Protein AF-A0A143QC10-F1 (afdb_monomer_lite)

Radius of gyration: 10.25 Å; chains: 1; bounding box: 20×19×29 Å

Secondary structure (DSSP, 8-state):
--TT-EEESSTT----EEEEEE-SSEEEEEE-GGGGGSTT---EEEEGGG-EE-

pLDDT: mean 90.91, std 6.28, range [69.38, 97.44]

Sequence (54 aa):
MQPGDHITLHPSATSTFEIVDLDDTHATVTPTGTDATAPGAYTFRIPRTHLTAT

Structure (mmCIF, N/CA/C/O backbone):
data_AF-A0A143QC10-F1
#
_entry.id   AF-A0A143QC10-F1
#
loop_
_atom_site.group_PDB
_atom_site.id
_atom_site.type_symbol
_atom_site.label_atom_id
_atom_site.label_alt_id
_atom_site.label_comp_id
_atom_site.label_asym_id
_atom_site.label_entity_id
_atom_site.label_seq_id
_atom_site.pdbx_PDB_ins_code
_atom_site.Cartn_x
_atom_site.Cartn_y
_atom_site.Cartn_z
_atom_site.occupancy
_atom_site.B_iso_or_equiv
_atom_site.auth_seq_id
_atom_site.auth_comp_id
_atom_site.auth_asym_id
_atom_site.auth_atom_id
_atom_site.pdbx_PDB_model_num
ATOM 1 N N . MET A 1 1 ? 2.139 -7.750 -6.536 1.00 87.31 1 MET A N 1
ATOM 2 C CA . MET A 1 1 ? 1.347 -6.514 -6.437 1.00 87.31 1 MET A CA 1
ATOM 3 C C . MET A 1 1 ? 0.005 -6.741 -7.089 1.00 87.31 1 MET A C 1
ATOM 5 O O . MET A 1 1 ? -0.102 -6.714 -8.313 1.00 87.31 1 MET A O 1
ATOM 9 N N . GLN A 1 2 ? -0.972 -7.006 -6.238 1.00 92.69 2 GLN A N 1
ATOM 10 C CA . GLN A 1 2 ? -2.391 -7.209 -6.507 1.00 92.69 2 GLN A CA 1
ATOM 11 C C . GLN A 1 2 ? -3.186 -6.653 -5.310 1.00 92.69 2 GLN A C 1
ATOM 13 O O . GLN A 1 2 ? -2.589 -6.435 -4.251 1.00 92.69 2 GLN A O 1
ATOM 18 N N . PRO A 1 3 ? -4.501 -6.419 -5.443 1.00 95.81 3 PRO A N 1
ATOM 19 C CA . PRO A 1 3 ? -5.337 -6.083 -4.296 1.00 95.81 3 PRO A CA 1
ATOM 20 C C . PRO A 1 3 ? -5.194 -7.105 -3.154 1.00 95.81 3 PRO A C 1
ATOM 22 O O . PRO A 1 3 ? -5.153 -8.310 -3.404 1.00 95.81 3 PRO A O 1
ATOM 25 N N . GLY A 1 4 ? -5.084 -6.617 -1.918 1.00 94.69 4 GLY A N 1
ATOM 26 C CA . GLY A 1 4 ? -4.788 -7.389 -0.706 1.00 94.69 4 GLY A CA 1
ATOM 27 C C . GLY A 1 4 ? -3.296 -7.491 -0.353 1.00 94.69 4 GLY A C 1
ATOM 28 O O . GLY A 1 4 ? -2.956 -7.847 0.778 1.00 94.69 4 GLY A O 1
ATOM 29 N N . ASP A 1 5 ? -2.386 -7.157 -1.277 1.00 94.81 5 ASP A N 1
ATOM 30 C CA . ASP A 1 5 ? -0.956 -7.103 -0.957 1.00 94.81 5 ASP A CA 1
ATOM 31 C C . ASP A 1 5 ? -0.663 -5.921 -0.019 1.00 94.81 5 ASP A C 1
ATOM 33 O O . ASP A 1 5 ? -1.181 -4.813 -0.200 1.00 94.81 5 ASP A O 1
ATOM 37 N N . HIS A 1 6 ? 0.233 -6.154 0.941 1.00 93.62 6 HIS A N 1
ATOM 38 C CA . HIS A 1 6 ? 0.806 -5.104 1.776 1.00 93.62 6 HIS A CA 1
ATOM 39 C C . HIS A 1 6 ? 2.058 -4.534 1.100 1.00 93.62 6 HIS A C 1
ATOM 41 O O . HIS A 1 6 ? 2.860 -5.276 0.532 1.00 93.62 6 HIS A O 1
ATOM 47 N N . ILE A 1 7 ? 2.200 -3.210 1.120 1.00 92.81 7 ILE A N 1
ATOM 48 C CA . ILE A 1 7 ? 3.286 -2.477 0.465 1.00 92.81 7 ILE A CA 1
ATOM 49 C C . ILE A 1 7 ? 3.768 -1.309 1.323 1.00 92.81 7 ILE A C 1
ATOM 51 O O . ILE A 1 7 ? 3.068 -0.814 2.208 1.00 92.81 7 ILE A O 1
ATOM 55 N N . THR A 1 8 ? 4.957 -0.813 0.997 1.00 91.38 8 THR A N 1
ATOM 56 C CA . THR A 1 8 ? 5.461 0.490 1.447 1.00 91.38 8 THR A CA 1
ATOM 57 C C . THR A 1 8 ? 5.561 1.428 0.245 1.00 91.38 8 THR A C 1
ATOM 59 O O . THR A 1 8 ? 5.702 0.992 -0.897 1.00 91.38 8 THR A O 1
ATOM 62 N N . LEU A 1 9 ? 5.470 2.738 0.475 1.00 86.06 9 LEU A N 1
ATOM 63 C CA . LEU A 1 9 ? 5.577 3.741 -0.601 1.00 86.06 9 LEU A CA 1
ATOM 64 C C . LEU A 1 9 ? 7.011 4.233 -0.832 1.00 86.06 9 LEU A C 1
ATOM 66 O O . LEU A 1 9 ? 7.278 5.013 -1.741 1.00 86.06 9 LEU A O 1
ATOM 70 N N . HIS A 1 10 ? 7.934 3.800 0.022 1.00 80.25 10 HIS A N 1
ATOM 71 C CA . HIS A 1 10 ? 9.359 4.063 -0.076 1.00 80.25 10 HIS A CA 1
ATOM 72 C C . HIS A 1 10 ? 10.092 3.013 0.772 1.00 80.25 10 HIS A C 1
ATOM 74 O O . HIS A 1 10 ? 9.598 2.686 1.850 1.00 80.25 10 HIS A O 1
ATOM 80 N N . PRO A 1 11 ? 11.279 2.528 0.377 1.00 73.19 11 PRO A N 1
ATOM 81 C CA . PRO A 1 11 ? 12.034 1.537 1.154 1.00 73.19 11 PRO A CA 1
ATOM 82 C C . PRO A 1 11 ? 12.450 2.009 2.558 1.00 73.19 11 PRO A C 1
ATOM 84 O O . PRO A 1 11 ? 12.824 1.193 3.393 1.00 73.19 11 PRO A O 1
ATOM 87 N N . SER A 1 12 ? 12.391 3.317 2.837 1.00 80.50 12 SER A N 1
ATOM 88 C CA . SER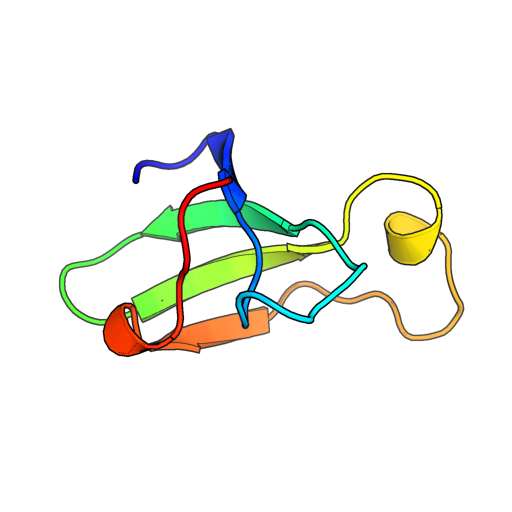 A 1 12 ? 12.593 3.873 4.186 1.00 80.50 12 SER A CA 1
ATOM 89 C C . SER A 1 12 ? 11.295 4.278 4.894 1.00 80.50 12 SER A C 1
ATOM 91 O O . SER A 1 12 ? 11.359 4.897 5.956 1.00 80.50 12 SER A O 1
ATOM 93 N N . ALA A 1 13 ? 10.128 4.030 4.294 1.00 81.12 13 ALA A N 1
ATOM 94 C CA . ALA A 1 13 ? 8.851 4.303 4.935 1.00 81.12 13 ALA A CA 1
ATOM 95 C C . ALA A 1 13 ? 8.574 3.231 5.991 1.00 81.12 13 ALA A C 1
ATOM 97 O O . ALA A 1 13 ? 8.713 2.039 5.738 1.00 81.12 13 ALA A O 1
ATOM 98 N N . THR A 1 14 ? 8.154 3.665 7.174 1.00 83.38 14 THR A N 1
ATOM 99 C CA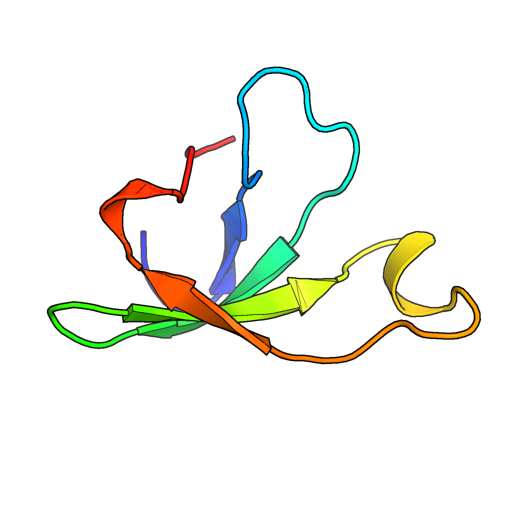 . THR A 1 14 ? 7.707 2.772 8.251 1.00 83.38 14 THR A CA 1
ATOM 100 C C . THR A 1 14 ? 6.234 2.397 8.116 1.00 83.38 14 THR A C 1
ATOM 102 O O . THR A 1 14 ? 5.807 1.374 8.642 1.00 83.38 14 THR A O 1
ATOM 105 N N . SER A 1 15 ? 5.458 3.223 7.414 1.00 88.62 15 SER A N 1
ATOM 106 C CA . SER A 1 15 ? 4.032 3.003 7.196 1.00 88.62 15 SER A CA 1
ATOM 107 C C . SER A 1 15 ? 3.795 1.939 6.133 1.00 88.62 15 SER A C 1
ATOM 109 O O . SER A 1 15 ? 4.357 2.000 5.037 1.00 88.62 15 SER A O 1
ATOM 111 N N . THR A 1 16 ? 2.921 0.991 6.462 1.00 92.38 16 THR A N 1
ATOM 112 C CA . THR A 1 16 ? 2.487 -0.079 5.560 1.00 92.38 16 THR A CA 1
ATOM 113 C C . THR A 1 16 ? 1.063 0.189 5.087 1.00 92.38 16 THR A C 1
ATOM 115 O O . THR A 1 16 ? 0.197 0.601 5.865 1.00 92.38 16 THR A O 1
ATOM 118 N N . PHE A 1 17 ? 0.812 -0.074 3.812 1.00 95.06 17 PHE A N 1
ATOM 119 C CA . PHE A 1 17 ? -0.478 0.129 3.168 1.00 95.06 17 PHE A CA 1
ATOM 120 C C . PHE A 1 17 ? -0.954 -1.167 2.525 1.00 95.06 17 PHE A C 1
ATOM 122 O O . PHE A 1 17 ? -0.139 -1.954 2.056 1.00 95.06 17 PHE A O 1
ATOM 129 N N . GLU A 1 18 ? -2.263 -1.362 2.459 1.00 96.06 18 GLU A N 1
ATOM 130 C CA . GLU A 1 18 ? -2.886 -2.434 1.685 1.00 96.06 18 GLU A CA 1
ATOM 131 C C . GLU A 1 18 ? -3.363 -1.871 0.345 1.00 96.06 18 GLU A C 1
ATOM 133 O O . GLU A 1 18 ? -3.960 -0.791 0.290 1.00 96.06 18 GLU A O 1
ATOM 138 N N . ILE A 1 19 ? -3.108 -2.597 -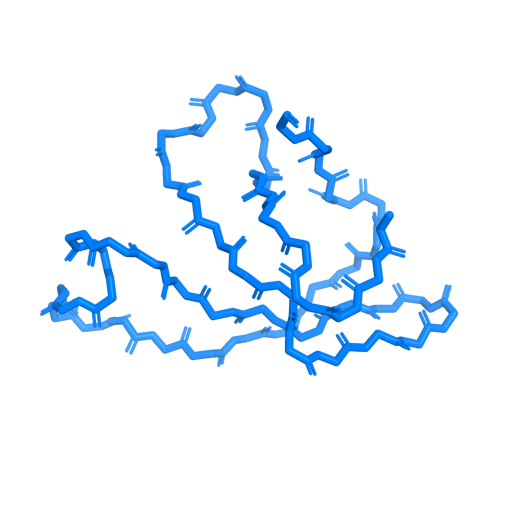0.743 1.00 96.75 19 ILE A N 1
ATOM 139 C CA . ILE A 1 19 ? -3.669 -2.278 -2.058 1.00 96.75 19 ILE A CA 1
ATOM 140 C C . ILE A 1 19 ? -5.147 -2.676 -2.064 1.00 96.75 19 ILE A C 1
ATOM 142 O O . ILE A 1 19 ? -5.465 -3.855 -1.964 1.00 96.75 19 ILE A O 1
ATOM 146 N N . VAL A 1 20 ? -6.056 -1.717 -2.232 1.00 96.94 20 VAL A N 1
ATOM 147 C CA . VAL A 1 20 ? -7.506 -1.983 -2.316 1.00 96.94 20 VAL A CA 1
ATOM 148 C C . VAL A 1 20 ? -8.010 -2.070 -3.755 1.00 96.94 20 VAL A C 1
ATOM 150 O O . VAL A 1 20 ? -8.977 -2.773 -4.027 1.00 96.94 20 VAL A O 1
ATOM 153 N N . ASP A 1 21 ? -7.347 -1.382 -4.683 1.00 97.00 21 ASP A N 1
ATOM 154 C CA . ASP A 1 21 ? -7.6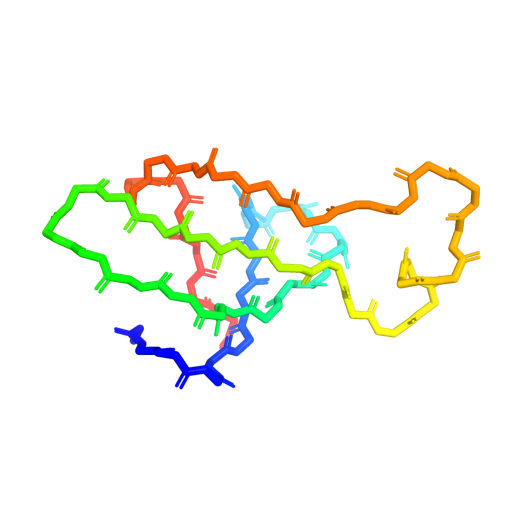34 -1.444 -6.117 1.00 97.00 21 ASP A CA 1
ATOM 155 C C . ASP A 1 21 ? -6.358 -1.173 -6.919 1.00 97.00 21 ASP A C 1
ATOM 157 O O . ASP A 1 21 ? -5.446 -0.486 -6.446 1.00 97.00 21 ASP A O 1
ATOM 161 N N . LEU A 1 22 ? -6.278 -1.729 -8.124 1.00 96.00 22 LEU A N 1
ATOM 162 C CA . LEU A 1 22 ? -5.083 -1.684 -8.950 1.00 96.00 22 LEU A CA 1
ATOM 163 C C . LEU A 1 22 ? -5.442 -1.745 -10.437 1.00 96.00 22 LEU A C 1
ATOM 165 O O . LEU A 1 22 ? -5.945 -2.758 -10.917 1.00 96.00 22 LEU A O 1
ATOM 169 N N . ASP A 1 23 ? -5.086 -0.696 -11.174 1.00 95.50 23 ASP A N 1
ATOM 170 C CA . ASP A 1 23 ? -5.126 -0.679 -12.640 1.00 95.50 23 ASP A CA 1
ATOM 171 C C . ASP A 1 23 ? -3.713 -0.670 -13.233 1.00 95.50 23 ASP A C 1
ATOM 173 O O . ASP A 1 23 ? -2.731 -0.852 -12.519 1.00 95.50 23 ASP A O 1
ATOM 177 N N . ASP A 1 24 ? -3.574 -0.479 -14.543 1.00 93.69 24 ASP A N 1
ATOM 178 C CA . ASP A 1 24 ? -2.275 -0.531 -15.227 1.00 93.69 24 ASP A CA 1
ATOM 179 C C . ASP A 1 24 ? -1.292 0.568 -14.788 1.00 93.69 24 ASP A C 1
ATOM 181 O O . ASP A 1 24 ? -0.079 0.422 -14.939 1.00 93.69 24 ASP A O 1
ATOM 185 N N . THR A 1 25 ? -1.786 1.668 -14.218 1.00 95.38 25 THR A N 1
ATOM 186 C CA . THR A 1 25 ? -1.004 2.888 -13.962 1.00 95.38 25 THR A CA 1
ATOM 187 C C . THR A 1 25 ? -0.984 3.311 -12.497 1.00 95.38 25 THR A C 1
ATOM 189 O O . THR A 1 25 ? 0.016 3.866 -12.033 1.00 95.38 25 THR A O 1
ATOM 192 N N . HIS A 1 26 ? -2.046 3.027 -11.747 1.00 95.94 26 HIS A N 1
ATOM 193 C CA . HIS A 1 26 ? -2.231 3.474 -10.371 1.00 95.94 26 HIS A CA 1
ATOM 194 C C . HIS A 1 26 ? -2.677 2.337 -9.455 1.00 95.94 26 HIS A C 1
ATOM 196 O O . HIS A 1 26 ? -3.307 1.373 -9.882 1.00 95.94 26 HIS A O 1
ATOM 202 N N . ALA A 1 27 ? -2.373 2.500 -8.171 1.00 96.81 27 ALA A N 1
ATOM 203 C CA . ALA A 1 27 ? -2.981 1.746 -7.089 1.00 96.81 27 ALA A CA 1
ATOM 204 C C . ALA A 1 27 ? -3.778 2.686 -6.192 1.00 96.81 27 ALA A C 1
ATOM 206 O O . ALA A 1 27 ? -3.343 3.804 -5.902 1.00 96.81 27 ALA A O 1
ATOM 207 N N . THR A 1 28 ? -4.920 2.209 -5.724 1.00 97.44 28 THR A N 1
ATOM 208 C CA . THR A 1 28 ? -5.607 2.782 -4.573 1.00 97.44 28 THR A CA 1
ATOM 209 C C . THR A 1 28 ? -5.150 1.999 -3.351 1.00 97.44 28 THR A C 1
ATOM 211 O O . THR A 1 28 ? -5.208 0.770 -3.348 1.00 97.44 28 THR A O 1
ATOM 214 N N . VAL A 1 29 ? -4.665 2.697 -2.329 1.00 96.38 29 VAL A N 1
ATOM 215 C CA . VAL A 1 29 ? -4.082 2.092 -1.132 1.00 96.38 29 VAL A CA 1
ATOM 216 C C . VAL A 1 29 ? -4.703 2.676 0.127 1.00 96.38 29 VAL A C 1
ATOM 218 O O . VAL A 1 29 ? -5.093 3.846 0.156 1.00 96.38 29 VAL A O 1
ATOM 221 N N . THR A 1 30 ? -4.788 1.867 1.177 1.00 96.25 30 THR A N 1
ATOM 222 C CA . THR A 1 30 ? -5.275 2.295 2.490 1.00 96.25 30 THR A CA 1
ATOM 223 C C . THR A 1 30 ? -4.221 2.035 3.567 1.00 96.25 30 THR A C 1
ATOM 225 O O . THR A 1 30 ? -3.556 1.000 3.510 1.00 96.25 30 THR A O 1
ATOM 228 N N . PRO A 1 31 ? -4.017 2.947 4.537 1.00 95.44 31 PRO A N 1
ATOM 229 C CA . PRO A 1 31 ? -3.116 2.697 5.659 1.00 95.44 31 PRO A CA 1
ATOM 230 C C . PRO A 1 31 ? -3.566 1.474 6.465 1.00 95.44 31 PRO A C 1
ATOM 232 O O . PRO A 1 31 ? -4.765 1.227 6.602 1.00 95.44 31 PRO A O 1
ATOM 235 N N . THR A 1 32 ? -2.609 0.732 7.020 1.00 93.81 32 THR A N 1
ATOM 236 C CA . THR A 1 32 ? -2.859 -0.460 7.851 1.00 93.81 32 THR A CA 1
ATOM 237 C C . THR A 1 32 ? -2.265 -0.291 9.253 1.00 93.81 32 THR A C 1
ATOM 239 O O . THR A 1 32 ? -1.548 0.671 9.532 1.00 93.81 32 THR A O 1
ATOM 242 N N . GLY A 1 33 ? -2.577 -1.212 10.169 1.00 90.06 33 GLY A N 1
ATOM 243 C CA . GLY A 1 33 ? -2.015 -1.204 11.522 1.00 90.06 33 GLY A CA 1
ATOM 244 C C . GLY A 1 33 ? -2.405 0.036 12.334 1.00 90.06 33 GLY A C 1
ATOM 245 O O . GLY A 1 33 ? -3.544 0.496 12.282 1.00 90.06 33 GLY A O 1
ATOM 246 N N . THR A 1 34 ? -1.460 0.584 13.103 1.00 89.56 34 THR A N 1
ATOM 247 C CA . THR A 1 34 ? -1.688 1.791 13.920 1.00 89.56 34 THR A CA 1
ATOM 248 C C . THR A 1 34 ? -2.001 3.018 13.067 1.00 89.56 34 THR A C 1
ATOM 250 O O . THR A 1 34 ? -2.826 3.845 13.463 1.00 89.56 34 THR A O 1
ATOM 253 N N . ASP A 1 35 ? -1.412 3.094 11.872 1.00 89.31 35 ASP A N 1
ATOM 254 C CA . ASP A 1 35 ? -1.590 4.213 10.946 1.00 89.31 35 ASP A CA 1
ATOM 255 C C . ASP A 1 35 ? -3.011 4.256 10.372 1.00 89.31 35 ASP A C 1
ATOM 257 O O . ASP A 1 35 ? -3.494 5.334 10.047 1.00 89.31 35 ASP A O 1
ATOM 261 N N . ALA A 1 36 ? -3.727 3.125 10.331 1.00 91.12 36 ALA A N 1
ATOM 262 C CA . ALA A 1 36 ? -5.139 3.072 9.933 1.00 91.12 36 ALA A CA 1
ATOM 263 C C . ALA A 1 36 ? -6.072 3.826 10.895 1.00 91.12 36 ALA A C 1
ATOM 265 O O . ALA A 1 36 ? -7.176 4.213 10.520 1.00 91.12 36 ALA A O 1
ATOM 266 N N . THR A 1 37 ? -5.639 4.025 12.142 1.00 91.31 37 THR A N 1
ATOM 267 C CA . THR A 1 37 ? -6.424 4.698 13.191 1.00 91.31 37 THR A CA 1
ATOM 268 C C . THR A 1 37 ? -5.925 6.106 13.506 1.00 91.31 37 THR A C 1
ATOM 270 O O . THR A 1 37 ? -6.533 6.811 14.313 1.00 91.31 37 THR A O 1
ATOM 273 N N . ALA A 1 38 ? -4.822 6.527 12.881 1.00 90.25 38 ALA A N 1
ATOM 274 C CA . ALA A 1 38 ? -4.259 7.848 13.094 1.00 90.25 38 ALA A CA 1
ATOM 275 C C . ALA A 1 38 ? -5.218 8.939 12.573 1.00 90.25 38 ALA A C 1
ATOM 277 O O . ALA A 1 38 ? -5.852 8.766 11.527 1.00 90.25 38 ALA A O 1
ATOM 278 N N . PRO A 1 39 ? -5.331 10.094 13.255 1.00 91.94 39 PRO A N 1
ATOM 279 C CA . PRO A 1 39 ? -6.059 11.235 12.715 1.00 91.94 39 PRO A CA 1
ATOM 280 C C . PRO A 1 39 ? -5.502 11.626 11.340 1.00 91.94 39 PRO A C 1
ATOM 282 O O . PRO A 1 39 ? -4.314 11.911 11.208 1.00 91.94 39 PRO A O 1
ATOM 285 N N . GLY A 1 40 ? -6.362 11.637 10.319 1.00 87.38 40 GLY A N 1
ATOM 286 C CA . GLY A 1 40 ? -5.941 11.874 8.936 1.00 87.38 40 GLY A CA 1
ATOM 287 C C . GLY A 1 40 ? -5.516 10.616 8.174 1.00 87.38 40 GLY A C 1
ATOM 288 O O . GLY A 1 40 ? -4.929 10.745 7.105 1.00 87.38 40 GLY A O 1
ATOM 289 N N . ALA A 1 41 ? -5.822 9.417 8.675 1.00 91.56 41 ALA A N 1
ATOM 290 C CA . ALA A 1 41 ? -5.773 8.198 7.879 1.00 91.56 41 ALA A CA 1
ATOM 291 C C . ALA A 1 41 ? -6.888 8.218 6.824 1.00 91.56 41 ALA A C 1
ATOM 293 O O . ALA A 1 41 ? -8.072 8.312 7.153 1.00 91.56 41 ALA A O 1
ATOM 294 N N . TYR A 1 42 ? -6.517 8.139 5.548 1.00 94.19 42 TYR A N 1
ATOM 295 C CA . TYR A 1 42 ? -7.470 8.023 4.449 1.00 94.19 42 TYR A CA 1
ATOM 296 C C . TYR A 1 42 ? -6.904 7.155 3.335 1.00 94.19 42 TYR A C 1
ATOM 298 O O . TYR A 1 42 ? -5.693 7.041 3.155 1.00 94.19 42 TYR A O 1
ATOM 306 N N . THR A 1 43 ? -7.809 6.550 2.576 1.00 96.31 43 THR A N 1
ATOM 307 C CA . THR A 1 43 ? -7.492 5.834 1.345 1.00 96.31 43 THR A CA 1
ATOM 308 C C . THR A 1 43 ? -7.142 6.836 0.246 1.00 96.31 43 THR A C 1
ATOM 310 O O . THR A 1 43 ? -7.873 7.804 0.033 1.00 96.31 43 THR A O 1
ATOM 313 N N . PHE A 1 44 ? -6.051 6.605 -0.479 1.00 95.38 44 PHE A N 1
ATOM 314 C CA . PHE A 1 44 ? -5.619 7.479 -1.571 1.00 95.38 44 PHE A CA 1
ATOM 315 C C . PHE A 1 44 ? -5.079 6.694 -2.756 1.00 95.38 44 PHE A C 1
ATOM 317 O O . PHE A 1 44 ? -4.830 5.494 -2.683 1.00 95.38 44 PHE A O 1
ATOM 324 N N . ARG A 1 45 ? -4.906 7.398 -3.874 1.00 96.06 45 ARG A N 1
ATOM 325 C CA . ARG A 1 45 ? -4.471 6.831 -5.147 1.00 96.06 45 ARG A CA 1
ATOM 326 C C . ARG A 1 45 ? -3.080 7.335 -5.510 1.00 96.06 45 ARG A C 1
ATOM 328 O O . ARG A 1 45 ? -2.820 8.531 -5.415 1.00 96.06 45 ARG A O 1
ATOM 335 N N . ILE A 1 46 ? -2.198 6.431 -5.929 1.00 94.25 46 ILE A N 1
ATOM 336 C CA . ILE A 1 46 ? -0.787 6.718 -6.214 1.00 94.25 46 ILE A CA 1
ATOM 337 C C . ILE A 1 46 ? -0.304 5.963 -7.466 1.00 94.25 46 ILE A C 1
ATOM 339 O O . ILE A 1 46 ? -0.815 4.876 -7.749 1.00 94.25 46 ILE A O 1
ATOM 343 N N . PRO A 1 47 ? 0.662 6.500 -8.239 1.00 94.62 47 PRO A N 1
ATOM 344 C CA . PRO A 1 47 ? 1.267 5.768 -9.347 1.00 94.62 47 PRO A CA 1
ATOM 345 C C . PRO A 1 47 ? 1.919 4.458 -8.904 1.00 94.62 47 PRO A C 1
ATOM 347 O O . PRO A 1 47 ? 2.590 4.395 -7.872 1.00 94.62 47 PRO A O 1
ATOM 350 N N . ARG A 1 48 ? 1.798 3.417 -9.733 1.00 91.19 48 ARG A N 1
ATOM 351 C CA . ARG A 1 48 ? 2.395 2.097 -9.457 1.00 91.19 48 ARG A CA 1
ATOM 352 C C . ARG A 1 48 ? 3.909 2.122 -9.314 1.00 91.19 48 ARG A C 1
ATOM 354 O O . ARG A 1 48 ? 4.468 1.276 -8.626 1.00 91.19 48 ARG A O 1
ATOM 361 N N . THR A 1 49 ? 4.567 3.088 -9.945 1.00 89.50 49 THR A N 1
ATOM 362 C CA . THR A 1 49 ? 6.019 3.290 -9.874 1.00 89.50 49 THR A CA 1
ATOM 363 C C . THR A 1 49 ? 6.509 3.675 -8.479 1.00 89.50 49 THR A C 1
ATOM 365 O O . THR A 1 49 ? 7.708 3.612 -8.234 1.00 89.50 49 TH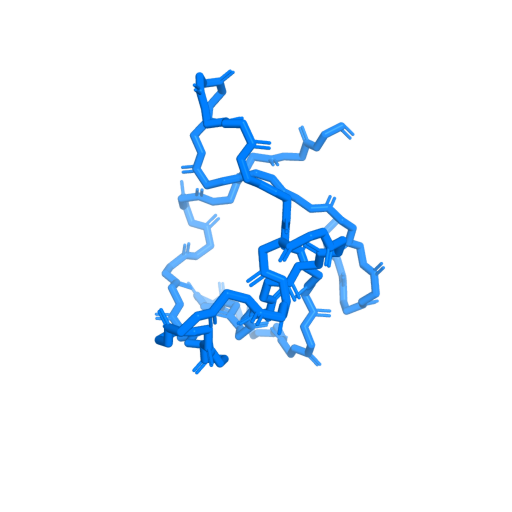R A O 1
ATOM 368 N N . HIS A 1 50 ? 5.615 4.083 -7.573 1.00 86.31 50 HIS A N 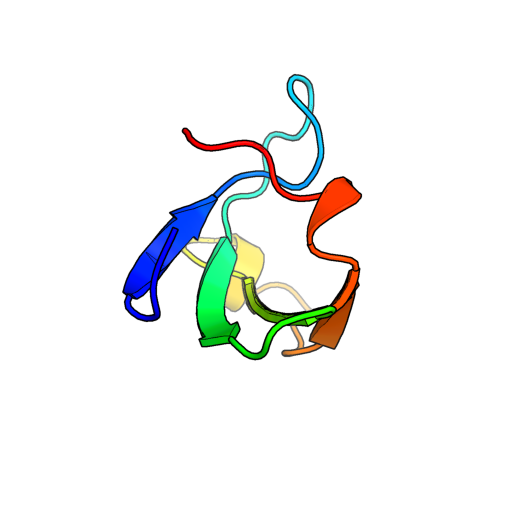1
ATOM 369 C CA . HIS A 1 50 ? 5.955 4.449 -6.195 1.00 86.31 50 HIS A CA 1
ATOM 370 C C . HIS A 1 50 ? 5.724 3.305 -5.199 1.00 86.31 50 HIS A C 1
ATOM 372 O O . HIS A 1 50 ? 5.999 3.458 -4.013 1.00 86.31 50 HIS A O 1
ATOM 378 N N . LEU A 1 51 ? 5.196 2.166 -5.646 1.00 86.06 51 LEU A N 1
ATOM 379 C CA . LEU A 1 51 ? 4.950 1.030 -4.767 1.00 86.06 51 LEU A CA 1
ATOM 380 C C . LEU A 1 51 ? 6.231 0.212 -4.611 1.00 86.06 51 LEU A C 1
ATOM 382 O O . LEU A 1 51 ? 6.854 -0.182 -5.597 1.00 86.06 51 LEU A O 1
ATOM 386 N N . THR A 1 52 ? 6.590 -0.084 -3.367 1.00 84.94 52 THR A N 1
ATOM 387 C CA . THR A 1 52 ? 7.683 -0.991 -3.015 1.00 84.94 52 THR A CA 1
ATOM 388 C C . THR A 1 52 ? 7.080 -2.200 -2.308 1.00 84.94 52 THR A C 1
ATOM 390 O O . THR A 1 52 ? 6.413 -2.052 -1.281 1.00 84.94 52 THR A O 1
ATOM 393 N N . ALA A 1 53 ? 7.271 -3.396 -2.871 1.00 75.62 53 ALA A N 1
ATOM 394 C CA . ALA A 1 53 ? 6.845 -4.626 -2.209 1.00 75.62 53 ALA A CA 1
ATOM 395 C C . ALA A 1 53 ? 7.625 -4.795 -0.896 1.00 75.62 53 ALA A C 1
ATOM 397 O O . ALA A 1 53 ? 8.844 -4.617 -0.889 1.00 75.62 53 ALA A O 1
ATOM 398 N N . THR A 1 54 ? 6.911 -5.089 0.191 1.00 69.38 54 THR A N 1
ATOM 399 C CA . THR A 1 54 ? 7.501 -5.467 1.485 1.00 69.38 54 THR A CA 1
ATOM 400 C C . THR A 1 54 ? 7.939 -6.918 1.500 1.00 69.38 54 THR A C 1
ATOM 402 O O . THR A 1 54 ? 7.175 -7.748 0.955 1.00 69.38 54 THR A O 1
#

Foldseek 3Di:
DAAQAWWDLDPPDPWIWGFHDDDPFKTWIFTDDPLNVDVVGDIDMDTPVRTGHD